Protein AF-A0A7V9IVU6-F1 (afdb_monomer_lite)

Foldseek 3Di:
DVVLLVVLVVLLVVLPVVLPPDDDQDSDADDPDDDDDDDPVRVVVSSVSSVVSSVVRVVVVVVLQVQLVVLVVVVVCCQVCVLVVAQDKDFCVSNSHDAGKMWGKDQDPPPVSVVVSRIDIDIDRDDDPDD

Secondary structure (DSSP, 8-state):
-HHHHHHHHHHHHHHHHHHTT--S---------SS-PPPHHHHHHHHHHHHHHHHHHHHHHHHHHHHHHHHHHHHHHHHH-TTTSTT-EEESGGGT-SS--EEEEEETTTHHHHHTT-EEEEEE-------

Radius of gyration: 22.8 Å; chains: 1; bounding box: 40×33×68 Å

Structure (mmCIF, N/CA/C/O backbone):
data_AF-A0A7V9IVU6-F1
#
_entry.id   AF-A0A7V9IVU6-F1
#
loop_
_atom_site.group_PDB
_atom_site.id
_atom_site.type_symbol
_atom_site.label_atom_id
_atom_site.label_alt_id
_atom_site.label_comp_id
_atom_site.label_asym_id
_atom_site.label_entity_id
_atom_site.label_seq_id
_atom_site.pdbx_PDB_ins_code
_atom_site.Cartn_x
_atom_site.Cartn_y
_atom_site.Cartn_z
_atom_site.occupancy
_atom_site.B_iso_or_equiv
_atom_site.auth_seq_id
_atom_site.auth_comp_id
_atom_site.auth_asym_id
_atom_site.auth_atom_id
_atom_site.pdbx_PDB_model_num
ATOM 1 N N . MET A 1 1 ? -13.489 -11.211 26.679 1.00 86.50 1 MET A N 1
ATOM 2 C CA . MET A 1 1 ? -14.085 -10.350 25.628 1.00 86.50 1 MET A CA 1
ATOM 3 C C . MET A 1 1 ? -13.263 -9.085 25.388 1.00 86.50 1 MET A C 1
ATOM 5 O O . MET A 1 1 ? -12.780 -8.919 24.280 1.00 86.50 1 MET A O 1
ATOM 9 N N . LEU A 1 2 ? -13.024 -8.229 26.391 1.00 88.94 2 LEU A N 1
ATOM 10 C CA . LEU A 1 2 ? -12.213 -7.007 26.214 1.00 88.94 2 LEU A CA 1
ATOM 11 C C . LEU A 1 2 ? -10.780 -7.282 25.723 1.00 88.94 2 LEU A C 1
ATOM 13 O O . LEU A 1 2 ? -10.308 -6.605 24.819 1.00 88.94 2 LEU A O 1
ATOM 17 N N . GLU A 1 3 ? -10.129 -8.331 26.234 1.00 93.25 3 GLU A N 1
ATOM 18 C CA . GLU A 1 3 ? -8.807 -8.767 25.749 1.00 93.25 3 GLU A CA 1
ATOM 19 C C . GLU A 1 3 ? -8.805 -9.126 24.255 1.00 93.25 3 GLU A C 1
ATOM 21 O O . GLU A 1 3 ? -7.828 -8.884 23.553 1.00 93.25 3 GLU A O 1
ATOM 26 N N . GLN A 1 4 ? -9.912 -9.678 23.748 1.00 94.56 4 GLN A N 1
ATOM 27 C CA . GLN A 1 4 ? -10.036 -10.035 22.337 1.00 94.56 4 GLN A CA 1
ATOM 28 C C . GLN A 1 4 ? -10.114 -8.788 21.456 1.00 94.56 4 GLN A C 1
ATOM 30 O O . GLN A 1 4 ? -9.463 -8.744 20.416 1.00 94.56 4 GLN A O 1
ATOM 35 N N . ILE A 1 5 ? -10.885 -7.784 21.878 1.00 93.69 5 ILE A N 1
ATOM 36 C CA . ILE A 1 5 ? -10.986 -6.492 21.189 1.00 93.69 5 ILE A CA 1
ATOM 37 C C . ILE A 1 5 ? -9.621 -5.803 21.188 1.00 93.69 5 ILE A C 1
ATOM 39 O O . ILE A 1 5 ? -9.121 -5.472 20.119 1.00 93.69 5 ILE A O 1
ATOM 43 N N . ALA A 1 6 ? -8.967 -5.707 22.351 1.00 93.62 6 ALA A N 1
ATOM 44 C CA . ALA A 1 6 ? -7.643 -5.097 22.472 1.00 93.62 6 ALA A CA 1
ATOM 45 C C . ALA A 1 6 ? -6.601 -5.776 21.566 1.00 93.62 6 ALA A C 1
ATOM 47 O O . ALA A 1 6 ? -5.773 -5.109 20.943 1.00 93.62 6 ALA A O 1
ATOM 48 N N . ARG A 1 7 ? -6.659 -7.109 21.438 1.00 96.56 7 ARG A N 1
ATOM 49 C CA . ARG A 1 7 ? -5.808 -7.848 20.499 1.00 96.56 7 ARG A CA 1
ATOM 50 C C . ARG A 1 7 ? -6.096 -7.467 19.044 1.00 96.56 7 ARG A C 1
ATOM 52 O O . ARG A 1 7 ? -5.153 -7.194 18.310 1.00 96.56 7 ARG A O 1
ATOM 59 N N . LEU A 1 8 ? -7.364 -7.430 18.629 1.00 95.69 8 LEU A N 1
ATOM 60 C CA . LEU A 1 8 ? -7.742 -7.066 17.257 1.00 95.69 8 LEU A CA 1
ATOM 61 C C . LEU A 1 8 ? -7.348 -5.622 16.909 1.00 95.69 8 LEU A C 1
ATOM 63 O O . LEU A 1 8 ? -6.813 -5.380 15.830 1.00 95.69 8 LEU A O 1
ATOM 67 N N . GLU A 1 9 ? -7.548 -4.678 17.829 1.00 94.31 9 GLU A N 1
ATOM 68 C CA . GLU A 1 9 ? -7.113 -3.284 17.668 1.00 94.31 9 GLU A CA 1
ATOM 69 C C . GLU A 1 9 ? -5.590 -3.177 17.534 1.00 94.31 9 GLU A C 1
ATOM 71 O O . GLU A 1 9 ? -5.088 -2.441 16.678 1.00 94.31 9 GLU A O 1
ATOM 76 N N . SER A 1 10 ? -4.846 -3.940 18.343 1.00 95.31 10 SER A N 1
ATOM 77 C CA . SER A 1 10 ? -3.386 -4.002 18.253 1.00 95.31 10 SER A CA 1
ATOM 78 C C . SER A 1 10 ? -2.931 -4.573 16.910 1.00 95.31 10 SER A C 1
ATOM 80 O O . SER A 1 10 ? -2.069 -3.984 16.262 1.00 95.31 10 SER A O 1
ATOM 82 N N . GLU A 1 11 ? -3.540 -5.667 16.446 1.00 96.19 11 GLU A N 1
ATOM 83 C CA . GLU A 1 11 ? -3.229 -6.267 15.144 1.00 96.19 11 GLU A CA 1
ATOM 84 C C . GLU A 1 11 ? -3.516 -5.304 13.984 1.00 96.19 11 GLU A C 1
ATOM 86 O O . GLU A 1 11 ? -2.689 -5.173 13.079 1.00 96.19 11 GLU A O 1
ATOM 91 N N . LEU A 1 12 ? -4.648 -4.593 14.015 1.00 93.56 12 LEU A N 1
ATOM 92 C CA . LEU A 1 12 ? -4.988 -3.599 12.996 1.00 93.56 12 LEU A CA 1
ATOM 93 C C . LEU A 1 12 ? -4.006 -2.418 13.011 1.00 93.56 12 LEU A C 1
ATOM 95 O O . LEU A 1 12 ? -3.545 -1.986 11.954 1.00 93.56 12 LEU A O 1
ATOM 99 N N . SER A 1 13 ? -3.624 -1.946 14.200 1.00 92.69 13 SER A N 1
ATOM 100 C CA . SER A 1 13 ? -2.643 -0.866 14.371 1.00 92.69 13 SER A CA 1
ATOM 101 C C . SER A 1 13 ? -1.248 -1.271 13.882 1.00 92.69 13 SER A C 1
ATOM 103 O O . SER A 1 13 ? -0.581 -0.505 13.190 1.00 92.69 13 SER A O 1
ATOM 105 N N . GLN A 1 14 ? -0.804 -2.493 14.185 1.00 94.81 14 GLN A N 1
ATOM 106 C CA . GLN A 1 14 ? 0.467 -3.033 13.692 1.00 94.81 14 GLN A CA 1
ATOM 107 C C . GLN A 1 14 ? 0.463 -3.181 12.165 1.00 94.81 14 GLN A C 1
ATOM 109 O O . GLN A 1 14 ? 1.454 -2.865 11.497 1.00 94.81 14 GLN A O 1
ATOM 114 N N . LEU A 1 15 ? -0.660 -3.621 11.592 1.00 93.31 15 LEU A N 1
ATOM 115 C CA . LEU A 1 15 ? -0.816 -3.730 10.145 1.00 93.31 15 LEU A CA 1
ATOM 116 C C . LEU A 1 15 ? -0.770 -2.352 9.471 1.00 93.31 15 LEU A C 1
ATOM 118 O O . LEU A 1 15 ? -0.112 -2.192 8.446 1.00 93.31 15 LEU A O 1
ATOM 122 N N . PHE A 1 16 ? -1.391 -1.342 10.076 1.00 91.56 16 PHE A N 1
ATOM 123 C CA . PHE A 1 16 ? -1.295 0.041 9.615 1.00 91.56 16 PHE A CA 1
ATOM 124 C C . PHE A 1 16 ? 0.158 0.541 9.632 1.00 91.56 16 PHE A C 1
ATOM 126 O O . PHE A 1 16 ? 0.677 0.982 8.607 1.00 91.56 16 PHE A O 1
ATOM 133 N N . CYS A 1 17 ? 0.857 0.397 10.761 1.00 92.19 17 CYS A N 1
ATOM 134 C CA . CYS A 1 17 ? 2.243 0.851 10.900 1.00 92.19 17 CYS A CA 1
ATOM 135 C C . CYS A 1 17 ? 3.208 0.166 9.922 1.00 92.19 17 CYS A C 1
ATOM 137 O O . CYS A 1 17 ? 4.144 0.802 9.447 1.00 92.19 17 CYS A O 1
ATOM 139 N N . SER A 1 18 ? 2.995 -1.116 9.610 1.00 89.75 18 SER A N 1
ATOM 140 C CA . SER A 1 18 ? 3.859 -1.862 8.682 1.00 89.75 18 SER A CA 1
ATOM 141 C C . SER A 1 18 ? 3.589 -1.569 7.203 1.00 89.75 18 SER A C 1
ATOM 143 O O . SER A 1 18 ? 4.427 -1.878 6.358 1.00 89.75 18 SER A O 1
ATOM 145 N N . THR A 1 19 ? 2.439 -0.978 6.874 1.00 88.19 19 THR A N 1
ATOM 146 C CA . THR A 1 19 ? 2.028 -0.717 5.485 1.00 88.19 19 THR A CA 1
ATOM 147 C C . THR A 1 19 ? 2.047 0.760 5.118 1.00 88.19 19 THR A C 1
ATOM 149 O O . THR A 1 19 ? 2.097 1.086 3.931 1.00 88.19 19 THR A O 1
ATOM 152 N N . TRP A 1 20 ? 2.064 1.666 6.096 1.00 82.62 20 TRP A N 1
ATOM 153 C CA . TRP A 1 20 ? 2.280 3.090 5.862 1.00 82.62 20 TRP A CA 1
ATOM 154 C C . TRP A 1 20 ? 3.606 3.328 5.110 1.00 82.62 20 TRP A C 1
ATOM 156 O O . TRP A 1 20 ? 4.619 2.730 5.476 1.00 82.62 20 TRP A O 1
ATOM 166 N N . PRO A 1 21 ? 3.659 4.189 4.071 1.00 83.62 21 PRO A N 1
ATOM 167 C CA . PRO A 1 21 ? 2.657 5.168 3.625 1.00 83.62 21 PRO A CA 1
ATOM 168 C C . 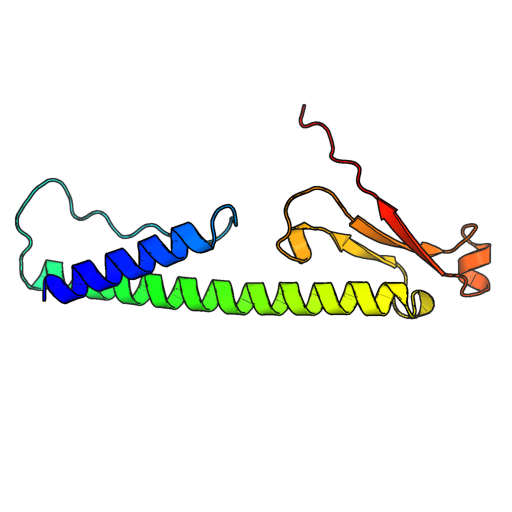PRO A 1 21 ? 1.737 4.703 2.476 1.00 83.62 21 PRO A C 1
ATOM 170 O O . PRO A 1 21 ? 1.203 5.544 1.746 1.00 83.62 21 PRO A O 1
ATOM 173 N N . ARG A 1 22 ? 1.554 3.391 2.259 1.00 81.69 22 ARG A N 1
ATOM 174 C CA . ARG A 1 22 ? 0.727 2.885 1.148 1.00 81.69 22 ARG A CA 1
ATOM 175 C C . ARG A 1 22 ? -0.732 3.356 1.280 1.00 81.69 22 ARG A C 1
ATOM 177 O O . ARG A 1 22 ? -1.346 3.238 2.335 1.00 81.69 22 ARG A O 1
ATOM 184 N N . GLN A 1 23 ? -1.284 3.869 0.181 1.00 80.44 23 GLN A N 1
ATOM 185 C CA . GLN A 1 23 ? -2.630 4.457 0.108 1.00 80.44 23 GLN A CA 1
ATOM 186 C C . GLN A 1 23 ? -3.664 3.472 -0.450 1.00 80.44 23 GLN A C 1
ATOM 188 O O . GLN A 1 23 ? -3.294 2.503 -1.108 1.00 80.44 23 GLN A O 1
ATOM 193 N N . GLY A 1 24 ? -4.959 3.748 -0.266 1.00 80.69 24 GLY A N 1
ATOM 194 C CA . GLY A 1 24 ? -6.050 2.949 -0.851 1.00 80.69 24 GLY A CA 1
ATOM 195 C C . GLY A 1 24 ? -6.504 1.758 -0.004 1.00 80.69 24 GLY A C 1
ATOM 196 O O . GLY A 1 24 ? -7.205 0.887 -0.505 1.00 80.69 24 GLY A O 1
ATOM 197 N N . PHE A 1 25 ? -6.110 1.729 1.268 1.00 84.88 25 PHE A N 1
ATOM 198 C CA . PHE A 1 25 ? -6.647 0.809 2.263 1.00 84.88 25 PHE A CA 1
ATOM 199 C C . PHE A 1 25 ? -7.578 1.570 3.191 1.00 84.88 25 PHE A C 1
ATOM 201 O O . PHE A 1 25 ? -7.318 2.718 3.556 1.00 84.88 25 PHE A O 1
ATOM 208 N N . GLU A 1 26 ? -8.663 0.920 3.568 1.00 85.75 26 GLU A N 1
ATOM 209 C CA . GLU A 1 26 ? -9.641 1.492 4.468 1.00 85.75 26 GLU A CA 1
ATOM 210 C C . GLU A 1 26 ? -9.325 0.974 5.881 1.00 85.75 26 GLU A C 1
ATOM 212 O O . GLU A 1 26 ? -9.221 -0.231 6.109 1.00 85.75 26 GLU A O 1
ATOM 217 N N . TRP A 1 27 ? -9.064 1.897 6.809 1.00 86.06 27 TRP A N 1
ATOM 218 C CA . TRP A 1 27 ? -8.559 1.592 8.159 1.00 86.06 27 TRP A CA 1
ATOM 219 C C . TRP A 1 27 ? -9.556 1.938 9.265 1.00 86.06 27 TRP A C 1
ATOM 221 O O . TRP A 1 27 ? -9.381 1.519 10.405 1.00 86.06 27 TRP A O 1
ATOM 231 N N . SER A 1 28 ? -10.591 2.721 8.952 1.00 85.38 28 SER A N 1
ATOM 232 C CA . SER A 1 28 ? -11.547 3.227 9.936 1.00 85.38 28 SER A CA 1
ATOM 233 C C . SER A 1 28 ? -12.408 2.110 10.512 1.00 85.38 28 SER A C 1
ATOM 235 O O . SER A 1 28 ? -12.850 1.221 9.796 1.00 85.38 28 SER A O 1
ATOM 237 N N . VAL A 1 29 ? -12.682 2.172 11.802 1.00 83.81 29 VAL A N 1
ATOM 238 C CA . VAL A 1 29 ? -13.661 1.316 12.480 1.00 83.81 29 VAL A CA 1
ATOM 239 C C . VAL A 1 29 ? -14.758 2.246 12.980 1.00 83.81 29 VAL A C 1
ATOM 241 O O . VAL A 1 29 ? -14.483 3.414 13.283 1.00 83.81 29 VAL A O 1
ATOM 244 N N . SER A 1 30 ? -16.005 1.785 13.011 1.00 82.44 30 SER A N 1
ATOM 245 C CA . SER A 1 30 ? -17.130 2.657 13.354 1.00 82.44 30 SER A CA 1
ATOM 246 C C . SER A 1 30 ? -16.991 3.198 14.782 1.00 82.44 30 SER A C 1
ATOM 248 O O . SER A 1 30 ? -16.951 2.434 15.748 1.00 82.44 30 SER A O 1
ATOM 250 N N . SER A 1 31 ? -16.955 4.527 14.939 1.00 77.88 31 SER A N 1
ATOM 251 C CA . SER A 1 31 ? -16.963 5.158 16.265 1.00 77.88 31 SER A CA 1
ATOM 252 C C . SER A 1 31 ? -18.323 4.955 16.937 1.00 77.88 31 SER A C 1
ATOM 254 O O . SER A 1 31 ? -19.362 5.239 16.342 1.00 77.88 31 SER A O 1
ATOM 256 N N . ARG A 1 32 ? -18.335 4.480 18.189 1.00 78.06 32 ARG A N 1
ATOM 257 C CA . ARG A 1 32 ? -19.570 4.173 18.947 1.00 78.06 32 ARG A CA 1
ATOM 258 C C . ARG A 1 32 ? -19.958 5.247 19.973 1.00 78.06 32 ARG A C 1
ATOM 260 O O . ARG A 1 32 ? -20.733 4.983 20.900 1.00 78.06 32 ARG A O 1
ATOM 267 N N . GLY A 1 33 ? -19.462 6.469 19.774 1.00 76.94 33 GLY A N 1
ATOM 268 C CA . GLY A 1 33 ? -19.726 7.634 20.620 1.00 76.94 33 GLY A CA 1
ATOM 269 C C . GLY A 1 33 ? -18.621 7.908 21.644 1.00 76.94 33 GLY A C 1
ATOM 270 O O . GLY A 1 33 ? -17.557 7.298 21.607 1.00 76.94 33 GLY A O 1
ATOM 271 N N . GLY A 1 34 ? -18.867 8.877 22.530 1.00 81.19 34 GLY A N 1
ATOM 272 C CA . GLY A 1 34 ? -17.894 9.346 23.524 1.00 81.19 34 GLY A CA 1
ATOM 273 C C . GLY A 1 34 ? -17.571 8.339 24.642 1.00 81.19 34 GLY A C 1
ATOM 274 O O . GLY A 1 34 ? -18.070 7.214 24.628 1.00 81.19 34 GLY A O 1
ATOM 275 N N . PRO A 1 35 ? -16.758 8.742 25.638 1.00 83.50 35 PRO A N 1
ATOM 276 C CA . PRO A 1 35 ? -16.274 7.860 26.700 1.00 83.50 35 PRO A CA 1
ATOM 277 C C . PRO A 1 35 ? -17.426 7.297 27.545 1.00 83.50 35 PRO A C 1
ATOM 279 O O . PRO A 1 35 ? -17.992 7.992 28.388 1.00 83.50 35 PRO A O 1
ATOM 282 N N . ARG A 1 36 ? -17.785 6.032 27.316 1.00 88.25 36 ARG A N 1
ATOM 283 C CA . ARG A 1 36 ? -18.817 5.311 28.072 1.00 88.25 36 ARG A CA 1
ATOM 284 C C . ARG A 1 36 ? -18.522 3.820 28.110 1.00 88.25 36 ARG A C 1
ATOM 286 O O . ARG A 1 36 ? -17.815 3.293 27.255 1.00 88.25 36 ARG A O 1
ATOM 293 N N . VAL A 1 37 ? -19.118 3.133 29.078 1.00 88.25 37 VAL A N 1
ATOM 294 C CA . VAL A 1 37 ? -19.104 1.670 29.114 1.00 88.25 37 VAL A CA 1
ATOM 295 C C . VAL A 1 37 ? -20.066 1.146 28.048 1.00 88.25 37 VAL A C 1
ATOM 297 O O . VAL A 1 37 ? -21.213 1.588 27.968 1.00 88.25 37 VAL A O 1
ATOM 300 N N . LEU A 1 38 ? -19.583 0.226 27.217 1.00 88.88 38 LEU A N 1
ATOM 301 C CA . LEU A 1 38 ? -20.383 -0.439 26.193 1.00 88.88 38 LEU A CA 1
ATOM 302 C C . LEU A 1 38 ? -21.152 -1.618 26.796 1.00 88.88 38 LEU A C 1
ATOM 304 O O . LEU A 1 38 ? -20.649 -2.332 27.665 1.00 88.88 38 LEU A O 1
ATOM 308 N N . SER A 1 39 ? -22.367 -1.837 26.303 1.00 91.88 39 SER A N 1
ATOM 309 C CA . SER A 1 39 ? -23.117 -3.065 26.560 1.00 91.88 39 SER A CA 1
ATOM 310 C C . SER A 1 39 ? -22.449 -4.271 25.889 1.00 91.88 39 SER A C 1
ATOM 312 O O . SER A 1 39 ? -21.641 -4.127 24.970 1.00 91.88 39 SER A O 1
ATOM 314 N N . LEU A 1 40 ? -22.813 -5.484 26.314 1.00 93.69 40 LEU A N 1
ATOM 315 C CA . LEU A 1 40 ? -22.276 -6.713 25.722 1.00 93.69 40 LEU A CA 1
ATOM 316 C C . LEU A 1 40 ? -22.524 -6.785 24.205 1.00 93.69 40 LEU A C 1
ATOM 318 O O . LEU A 1 40 ? -21.594 -7.066 23.457 1.00 93.69 40 LEU A O 1
ATOM 322 N N . ALA A 1 41 ? -23.735 -6.450 23.753 1.00 92.88 41 ALA A N 1
ATOM 323 C CA . ALA A 1 41 ? -24.082 -6.443 22.332 1.00 92.88 41 ALA A CA 1
ATOM 324 C C . ALA A 1 41 ? -23.245 -5.428 21.530 1.00 92.88 41 ALA A C 1
ATOM 326 O O . ALA A 1 41 ? -22.840 -5.692 20.401 1.00 92.88 41 ALA A O 1
ATOM 327 N N . GLU A 1 42 ? -22.939 -4.267 22.117 1.00 92.88 42 GLU A N 1
ATOM 328 C CA . GLU A 1 42 ? -22.065 -3.275 21.482 1.00 92.88 42 GLU A CA 1
ATOM 329 C C . GLU A 1 42 ? -20.609 -3.746 21.407 1.00 92.88 42 GLU A C 1
ATOM 331 O O . GLU A 1 42 ? -19.941 -3.469 20.412 1.00 92.88 42 GLU A O 1
ATOM 336 N N . LEU A 1 43 ? -20.126 -4.470 22.423 1.00 93.19 43 LEU A N 1
ATOM 337 C CA . LEU A 1 43 ? -18.791 -5.075 22.418 1.00 93.19 43 LEU A CA 1
ATOM 338 C C . LEU A 1 43 ? -18.672 -6.188 21.374 1.00 93.19 43 LEU A C 1
ATOM 340 O O . LEU A 1 43 ? -17.654 -6.276 20.692 1.00 93.19 43 LEU A O 1
ATOM 344 N N . GLU A 1 44 ? -19.693 -7.030 21.230 1.00 94.56 44 GLU A N 1
ATOM 345 C CA . GLU A 1 44 ? -19.735 -8.071 20.195 1.00 94.56 44 GLU A CA 1
ATOM 346 C C . GLU A 1 44 ? -19.730 -7.463 18.800 1.00 94.56 44 GLU A C 1
ATOM 348 O O . GLU A 1 44 ? -18.887 -7.815 17.980 1.00 94.56 44 GLU A O 1
ATOM 353 N N . ALA A 1 45 ? -20.576 -6.463 18.570 1.00 93.06 45 ALA A N 1
ATOM 354 C CA . ALA A 1 45 ? -20.602 -5.772 17.294 1.00 93.06 45 ALA A CA 1
ATOM 355 C C . ALA A 1 45 ? -19.284 -5.023 17.005 1.00 93.06 45 ALA A C 1
ATOM 357 O O . ALA A 1 45 ? -18.896 -4.904 15.846 1.00 93.06 45 ALA A O 1
ATOM 358 N N . LEU A 1 46 ? -18.584 -4.503 18.024 1.00 93.12 46 LEU A N 1
ATOM 359 C CA . LEU A 1 46 ? -17.256 -3.897 17.852 1.00 93.12 46 LEU A CA 1
ATOM 360 C C . LEU A 1 46 ? -16.198 -4.946 17.494 1.00 93.12 46 LEU A C 1
ATOM 362 O O . LEU A 1 46 ? -15.382 -4.717 16.606 1.00 93.12 46 LEU A O 1
ATOM 366 N N . ARG A 1 47 ? -16.216 -6.099 18.169 1.00 93.75 47 ARG A N 1
ATOM 367 C CA . ARG A 1 47 ? -15.334 -7.224 17.840 1.00 93.75 47 ARG A CA 1
ATOM 368 C C . ARG A 1 47 ? -15.530 -7.655 16.388 1.00 93.75 47 ARG A C 1
ATOM 370 O O . ARG A 1 47 ? -14.537 -7.883 15.704 1.00 93.75 47 ARG A O 1
ATOM 377 N N . ASP A 1 48 ? -16.775 -7.775 15.944 1.00 95.19 48 ASP A N 1
ATOM 378 C CA . ASP A 1 48 ? -17.091 -8.244 14.596 1.00 95.19 48 ASP A CA 1
ATOM 379 C C . ASP A 1 48 ? -16.663 -7.214 13.538 1.00 95.19 48 ASP A C 1
ATOM 381 O O . ASP A 1 48 ? -15.980 -7.586 12.589 1.00 95.19 48 ASP A O 1
ATOM 385 N N . ASP A 1 49 ? -16.907 -5.916 13.767 1.00 94.56 49 ASP A N 1
ATOM 386 C CA . ASP A 1 49 ? -16.423 -4.827 12.895 1.00 94.56 49 ASP A CA 1
ATOM 387 C C . ASP A 1 49 ? -14.884 -4.830 12.776 1.00 94.56 49 ASP A C 1
ATOM 389 O O . ASP A 1 49 ? -14.324 -4.741 11.683 1.00 94.56 49 ASP A O 1
ATOM 393 N N . LEU A 1 50 ? -14.175 -5.019 13.896 1.00 94.62 50 LEU A N 1
ATOM 394 C CA . LEU A 1 50 ? -12.712 -5.128 13.910 1.00 94.62 50 LEU A CA 1
ATOM 395 C C . LEU A 1 50 ? -12.203 -6.369 13.168 1.00 94.62 50 LEU A C 1
ATOM 397 O O . LEU A 1 50 ? -11.218 -6.286 12.430 1.00 94.62 50 LEU A O 1
ATOM 401 N N . ALA A 1 51 ? -12.840 -7.521 13.379 1.00 95.31 51 ALA A N 1
ATOM 402 C CA . ALA A 1 51 ? -12.458 -8.771 12.733 1.00 95.31 51 ALA A CA 1
ATOM 403 C C . ALA A 1 51 ? -12.674 -8.698 11.215 1.00 95.31 51 ALA A C 1
ATOM 405 O O . ALA A 1 51 ? -11.774 -9.055 10.445 1.00 95.31 51 ALA A O 1
ATOM 406 N N . ASP A 1 52 ? -13.820 -8.165 10.791 1.00 95.19 52 ASP A N 1
ATOM 407 C CA . ASP A 1 52 ? -14.146 -7.951 9.387 1.00 95.19 52 ASP A CA 1
ATOM 408 C C . ASP A 1 52 ? -13.157 -6.980 8.751 1.00 95.19 52 ASP A C 1
ATOM 410 O O . ASP A 1 52 ? -12.529 -7.326 7.744 1.00 95.19 52 ASP A O 1
ATOM 414 N N . ARG A 1 53 ? -12.917 -5.822 9.378 1.00 94.81 53 ARG A N 1
ATOM 415 C CA . ARG A 1 53 ? -11.948 -4.834 8.894 1.00 94.81 53 ARG A CA 1
ATOM 416 C C . ARG A 1 53 ? -10.555 -5.437 8.731 1.00 94.81 53 ARG A C 1
ATOM 418 O O . ARG A 1 53 ? -9.947 -5.302 7.671 1.00 94.81 53 ARG A O 1
ATOM 425 N N . LEU A 1 54 ? -10.053 -6.138 9.744 1.00 94.50 54 LEU A N 1
ATOM 426 C CA . LEU A 1 54 ? -8.731 -6.757 9.696 1.00 94.50 54 LEU A CA 1
ATOM 427 C C . LEU A 1 54 ? -8.625 -7.802 8.575 1.00 94.50 54 LEU A C 1
ATOM 429 O O . LEU A 1 54 ? -7.612 -7.856 7.874 1.00 94.50 54 LEU A O 1
ATOM 433 N N . SER A 1 55 ? -9.665 -8.619 8.383 1.00 94.62 55 SER A N 1
ATOM 434 C CA . SER A 1 55 ? -9.698 -9.632 7.323 1.00 94.62 55 SER A CA 1
ATOM 435 C C . SER A 1 55 ? -9.693 -9.006 5.923 1.00 94.62 55 SER A C 1
ATOM 437 O O . SER A 1 55 ? -8.913 -9.424 5.062 1.00 94.62 55 SER A O 1
ATOM 439 N N . GLN A 1 56 ? -10.496 -7.959 5.712 1.00 94.00 56 GLN A N 1
ATOM 440 C CA . GLN A 1 56 ? -10.591 -7.237 4.445 1.00 94.0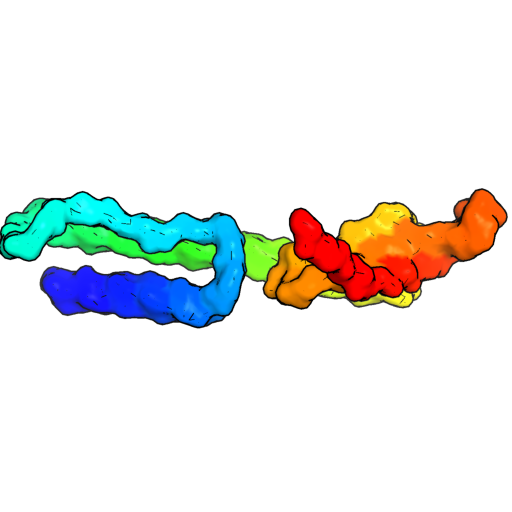0 56 GLN A CA 1
ATOM 441 C C . GLN A 1 56 ? -9.270 -6.549 4.106 1.00 94.00 56 GLN A C 1
ATOM 443 O O . GLN A 1 56 ? -8.765 -6.694 2.991 1.00 94.00 56 GLN A O 1
ATOM 448 N N . THR A 1 57 ? -8.660 -5.867 5.077 1.00 92.94 57 THR A N 1
ATOM 449 C CA . THR A 1 57 ? -7.384 -5.182 4.872 1.00 92.94 57 THR A CA 1
ATOM 450 C C . THR A 1 57 ? -6.257 -6.168 4.571 1.00 92.94 57 THR A C 1
ATOM 452 O O . THR A 1 57 ? -5.497 -5.951 3.628 1.00 92.94 57 THR A O 1
ATOM 455 N N . ARG A 1 58 ? -6.175 -7.297 5.292 1.00 93.62 58 ARG A N 1
ATOM 456 C CA . ARG A 1 58 ? -5.203 -8.367 4.991 1.00 93.62 58 ARG A CA 1
ATOM 457 C C . ARG A 1 58 ? -5.377 -8.915 3.575 1.00 93.62 58 ARG A C 1
ATOM 459 O O . ARG A 1 58 ? -4.385 -9.099 2.872 1.00 93.62 58 ARG A O 1
ATOM 466 N N . ARG A 1 59 ? -6.620 -9.143 3.144 1.00 93.62 59 ARG A N 1
ATOM 467 C CA . ARG A 1 59 ? -6.920 -9.617 1.788 1.00 93.62 59 ARG A CA 1
ATOM 468 C C . ARG A 1 59 ? -6.478 -8.611 0.728 1.00 93.62 59 ARG A C 1
ATOM 470 O O . ARG A 1 59 ? -5.720 -8.972 -0.164 1.00 93.62 59 ARG A O 1
ATOM 477 N N . SER A 1 60 ? -6.868 -7.347 0.878 1.00 91.62 60 SER A N 1
ATOM 478 C CA . SER A 1 60 ? -6.496 -6.278 -0.054 1.00 91.62 60 SER A CA 1
ATOM 479 C C . SER A 1 60 ? -4.977 -6.089 -0.143 1.00 91.62 60 SER A C 1
ATOM 481 O O . SER A 1 60 ? -4.436 -5.914 -1.235 1.00 91.62 60 SER A O 1
ATOM 483 N N . LEU A 1 61 ? -4.263 -6.191 0.983 1.00 91.31 61 LEU A N 1
ATOM 484 C CA . LEU A 1 61 ? -2.798 -6.154 1.004 1.00 91.31 61 LEU A CA 1
ATOM 485 C C . LEU A 1 61 ? -2.174 -7.339 0.272 1.00 91.31 61 LEU A C 1
ATOM 487 O O . LEU A 1 61 ? -1.218 -7.147 -0.478 1.00 91.31 61 LEU A O 1
ATOM 491 N N . SER A 1 62 ? -2.703 -8.545 0.475 1.00 91.62 62 SER A N 1
ATOM 492 C CA . SER A 1 62 ? -2.240 -9.746 -0.223 1.00 91.62 62 SER A CA 1
ATOM 493 C C . SER A 1 62 ? -2.438 -9.616 -1.734 1.00 91.62 62 SER A C 1
ATOM 495 O O . SER A 1 62 ? -1.491 -9.814 -2.494 1.00 91.62 62 SER A O 1
ATOM 497 N N . ASP A 1 63 ? -3.636 -9.219 -2.166 1.00 91.62 63 ASP A N 1
ATOM 498 C CA . ASP A 1 63 ? -3.972 -9.048 -3.582 1.00 91.62 63 ASP A CA 1
ATOM 499 C C . ASP A 1 63 ? -3.078 -7.987 -4.236 1.00 91.62 63 ASP A C 1
ATOM 501 O O . ASP A 1 63 ? -2.534 -8.193 -5.323 1.00 91.62 63 ASP A O 1
ATOM 505 N N . ARG A 1 64 ? -2.845 -6.867 -3.542 1.00 89.69 64 ARG A N 1
ATOM 506 C CA . ARG A 1 64 ? -1.964 -5.810 -4.040 1.00 89.69 64 ARG A CA 1
ATOM 507 C C . ARG A 1 64 ? -0.508 -6.257 -4.106 1.00 89.69 64 ARG A C 1
ATOM 509 O O . ARG A 1 64 ? 0.140 -6.038 -5.122 1.00 89.69 64 ARG A O 1
ATOM 516 N N . THR A 1 65 ? -0.009 -6.924 -3.067 1.00 90.25 65 THR A N 1
ATOM 517 C CA . THR A 1 65 ? 1.368 -7.446 -3.036 1.00 90.25 65 THR A CA 1
ATOM 518 C C . THR A 1 65 ? 1.601 -8.439 -4.170 1.00 90.25 65 THR A C 1
ATOM 520 O O . THR A 1 65 ? 2.668 -8.435 -4.780 1.00 90.25 65 THR A O 1
ATOM 523 N N . TYR A 1 66 ? 0.594 -9.253 -4.499 1.00 92.69 66 TYR A N 1
ATOM 524 C CA . TYR A 1 66 ? 0.657 -10.164 -5.634 1.00 92.69 66 TYR A CA 1
ATOM 525 C C . TYR A 1 66 ? 0.826 -9.410 -6.961 1.00 92.69 66 TYR A C 1
ATOM 527 O O . TYR A 1 66 ? 1.736 -9.725 -7.725 1.00 92.69 66 TYR A O 1
ATOM 535 N N . VAL A 1 67 ? 0.006 -8.386 -7.221 1.00 92.50 67 VAL A N 1
ATOM 536 C CA . VAL A 1 67 ? 0.115 -7.563 -8.441 1.00 92.50 67 VAL A CA 1
ATOM 537 C C . VAL A 1 67 ? 1.457 -6.826 -8.503 1.00 92.50 67 VAL A C 1
ATOM 539 O O . VAL A 1 67 ? 2.103 -6.816 -9.551 1.00 92.50 67 VAL A O 1
ATOM 542 N N . GLU A 1 68 ? 1.912 -6.265 -7.381 1.00 93.38 68 GLU A N 1
ATOM 543 C CA . GLU A 1 68 ? 3.214 -5.599 -7.274 1.00 93.38 68 GLU A CA 1
ATOM 544 C C . GLU A 1 68 ? 4.367 -6.558 -7.621 1.00 93.38 68 GLU A C 1
ATOM 546 O O . GLU A 1 68 ? 5.264 -6.194 -8.381 1.00 93.38 68 GLU A O 1
ATOM 551 N N . ASP A 1 69 ? 4.333 -7.799 -7.123 1.00 93.44 69 ASP A N 1
ATOM 552 C CA . ASP A 1 69 ? 5.345 -8.818 -7.427 1.00 93.44 69 ASP A CA 1
ATOM 553 C 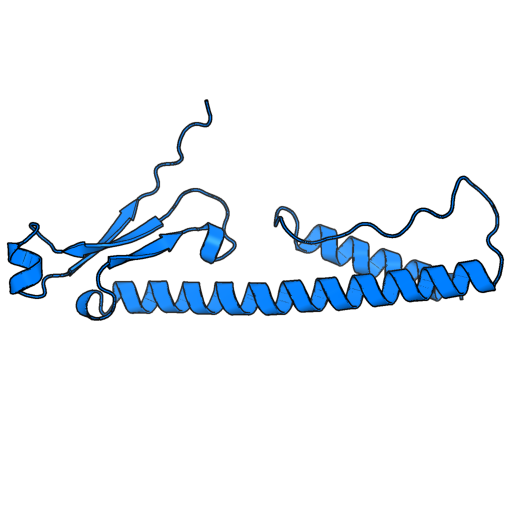C . ASP A 1 69 ? 5.324 -9.238 -8.903 1.00 93.44 69 ASP A C 1
ATOM 555 O O . ASP A 1 69 ? 6.376 -9.339 -9.538 1.00 93.44 69 ASP A O 1
ATOM 559 N N . GLN A 1 70 ? 4.134 -9.404 -9.492 1.00 94.50 70 GLN A N 1
ATOM 560 C CA . GLN A 1 70 ? 4.003 -9.660 -10.930 1.00 94.50 70 GLN A CA 1
ATOM 561 C C . GLN A 1 70 ? 4.604 -8.521 -11.761 1.00 94.50 70 GLN A C 1
ATOM 563 O O . GLN A 1 70 ? 5.290 -8.771 -12.753 1.00 94.50 70 GLN A O 1
ATOM 568 N N . ASN A 1 71 ? 4.408 -7.268 -11.346 1.00 93.81 71 ASN A N 1
ATOM 569 C CA . ASN A 1 71 ? 4.983 -6.115 -12.031 1.00 93.81 71 ASN A CA 1
ATOM 570 C C . ASN A 1 71 ? 6.509 -6.033 -11.874 1.00 93.81 71 ASN A C 1
ATOM 572 O O . ASN A 1 71 ? 7.184 -5.686 -12.845 1.00 93.81 71 ASN A O 1
ATOM 576 N N . ARG A 1 72 ? 7.077 -6.416 -10.719 1.00 93.94 72 ARG A N 1
ATOM 577 C CA . ARG A 1 72 ? 8.542 -6.529 -10.558 1.00 93.94 72 ARG A CA 1
ATOM 578 C C . ARG A 1 72 ? 9.127 -7.556 -11.523 1.00 93.94 72 ARG A C 1
ATOM 580 O O . ARG A 1 72 ? 10.030 -7.220 -12.286 1.00 93.94 72 ARG A O 1
ATOM 587 N N . ARG A 1 73 ? 8.539 -8.755 -11.587 1.00 95.12 73 ARG A N 1
ATOM 588 C CA . ARG A 1 73 ? 8.938 -9.793 -12.557 1.00 95.12 73 ARG A CA 1
ATOM 589 C C . ARG A 1 73 ? 8.804 -9.301 -13.996 1.00 95.12 73 ARG A C 1
ATOM 591 O O . ARG A 1 73 ? 9.683 -9.524 -14.818 1.00 95.12 73 ARG A O 1
ATOM 598 N N . ARG A 1 74 ? 7.733 -8.562 -14.301 1.00 94.25 74 ARG A N 1
ATOM 599 C CA . ARG A 1 74 ? 7.522 -7.972 -15.628 1.00 94.25 74 ARG A CA 1
ATOM 600 C C . ARG A 1 74 ? 8.624 -6.984 -16.008 1.00 94.25 74 ARG A C 1
ATOM 602 O O . ARG A 1 74 ? 9.037 -6.978 -17.164 1.00 94.25 74 ARG A O 1
ATOM 609 N N . ILE A 1 75 ? 9.110 -6.165 -15.072 1.00 94.25 75 ILE A N 1
ATOM 610 C CA . ILE A 1 75 ? 10.251 -5.266 -15.311 1.00 94.25 75 ILE A CA 1
ATOM 611 C C . ILE A 1 75 ? 11.506 -6.075 -15.651 1.00 94.25 75 ILE A C 1
ATOM 613 O O . ILE A 1 75 ? 12.217 -5.719 -16.590 1.00 94.25 75 ILE A O 1
ATOM 617 N N . GLU A 1 76 ? 11.768 -7.163 -14.927 1.00 95.00 76 GLU A N 1
ATOM 618 C CA . GLU A 1 76 ? 12.907 -8.046 -15.200 1.00 95.00 76 GLU A CA 1
ATOM 619 C C . GLU A 1 76 ? 12.818 -8.643 -16.611 1.00 95.00 76 GLU A C 1
ATOM 621 O O . GLU A 1 76 ? 13.770 -8.526 -17.385 1.00 95.00 76 GLU A O 1
ATOM 626 N N . THR A 1 77 ? 11.656 -9.177 -17.005 1.00 96.00 77 THR A N 1
ATOM 627 C CA . THR A 1 77 ? 11.456 -9.711 -18.363 1.00 96.00 77 THR A CA 1
ATOM 628 C C . THR A 1 77 ? 11.562 -8.620 -19.430 1.00 96.00 77 THR A C 1
ATOM 630 O O . THR A 1 77 ? 12.195 -8.829 -20.459 1.00 96.00 77 THR A O 1
ATOM 633 N N . MET A 1 78 ? 11.045 -7.411 -19.178 1.00 94.50 78 MET A N 1
ATOM 634 C CA . MET A 1 78 ? 11.213 -6.262 -20.081 1.00 94.50 78 MET A CA 1
ATOM 635 C C . MET A 1 78 ? 12.685 -5.911 -20.327 1.00 94.50 78 MET A C 1
ATOM 637 O O . MET A 1 78 ? 13.027 -5.476 -21.426 1.00 94.50 78 MET A O 1
ATOM 641 N N . LEU A 1 79 ? 13.544 -6.039 -19.311 1.00 92.69 79 LEU A N 1
ATOM 642 C CA . LEU A 1 79 ? 14.973 -5.739 -19.422 1.00 92.69 79 LEU A CA 1
ATOM 643 C C . LEU A 1 79 ? 15.732 -6.801 -20.225 1.00 92.69 79 LEU A C 1
ATOM 645 O O . LEU A 1 79 ? 16.679 -6.443 -20.926 1.00 92.69 79 LEU A O 1
ATOM 649 N N . LEU A 1 80 ? 15.315 -8.067 -20.138 1.00 94.62 80 LEU A N 1
ATOM 650 C CA . LEU A 1 80 ? 15.911 -9.183 -20.878 1.00 94.62 80 LEU A CA 1
ATOM 651 C C . LEU A 1 80 ? 15.414 -9.240 -22.331 1.00 94.62 80 LEU A C 1
ATOM 653 O O . LEU A 1 80 ? 16.218 -9.347 -23.254 1.00 94.62 80 LEU A O 1
ATOM 657 N N . GLU A 1 81 ? 14.099 -9.127 -22.529 1.00 92.94 81 GLU A N 1
ATOM 658 C CA . GLU A 1 81 ? 13.405 -9.376 -23.801 1.00 92.94 81 GLU A CA 1
ATOM 659 C C . GLU A 1 81 ? 12.462 -8.207 -24.154 1.00 92.94 81 GLU A C 1
ATOM 661 O O . GLU A 1 81 ? 11.231 -8.337 -24.177 1.00 92.94 81 GLU A O 1
ATOM 666 N N . PRO A 1 82 ? 13.005 -7.003 -24.417 1.00 91.50 82 PRO A N 1
ATOM 667 C CA . PRO A 1 82 ? 12.193 -5.809 -24.645 1.00 91.50 82 PRO A CA 1
ATOM 668 C C . PRO A 1 82 ? 11.288 -5.914 -25.883 1.00 91.50 82 PRO A C 1
ATOM 670 O O . PRO A 1 82 ? 10.245 -5.267 -25.944 1.00 91.50 82 PRO A O 1
ATOM 673 N N . ASP A 1 83 ? 11.648 -6.717 -26.877 1.00 91.69 83 ASP A N 1
ATOM 674 C CA . ASP A 1 83 ? 10.891 -6.917 -28.115 1.00 91.69 83 ASP A CA 1
ATOM 675 C C . ASP A 1 83 ? 9.575 -7.689 -27.925 1.00 91.69 83 ASP A C 1
ATOM 677 O O . ASP A 1 83 ? 8.639 -7.512 -28.716 1.00 91.69 83 ASP A O 1
ATOM 681 N N . GLN A 1 84 ? 9.460 -8.471 -26.850 1.00 92.50 84 GLN A N 1
ATOM 682 C CA . GLN A 1 84 ? 8.217 -9.135 -26.446 1.00 92.50 84 GLN A CA 1
ATOM 683 C C . GLN A 1 84 ? 7.285 -8.202 -25.657 1.00 92.50 84 GLN A C 1
ATOM 685 O O . GLN A 1 84 ? 6.072 -8.405 -25.619 1.00 92.50 84 GLN A O 1
ATOM 690 N N . HIS A 1 85 ? 7.822 -7.114 -25.097 1.00 91.50 85 HIS A N 1
ATOM 691 C CA . HIS A 1 85 ? 7.097 -6.165 -24.247 1.00 91.50 85 HIS A CA 1
ATOM 692 C C . HIS A 1 85 ? 6.937 -4.780 -24.893 1.00 91.50 85 HIS A C 1
ATOM 694 O O . HIS A 1 85 ? 7.076 -3.742 -24.246 1.00 91.50 85 HIS A O 1
ATOM 700 N N . ARG A 1 86 ? 6.619 -4.744 -26.189 1.00 91.00 86 ARG A N 1
ATOM 701 C CA . ARG A 1 86 ? 6.493 -3.512 -26.993 1.00 91.00 86 ARG A CA 1
ATOM 702 C C . ARG A 1 86 ? 5.494 -2.536 -26.370 1.00 91.00 86 ARG A C 1
ATOM 704 O O . ARG A 1 86 ? 4.367 -2.917 -26.070 1.00 91.00 86 ARG A O 1
ATOM 711 N N . TRP A 1 87 ? 5.899 -1.272 -26.222 1.00 91.12 87 TRP A N 1
ATOM 712 C CA . TRP A 1 87 ? 5.079 -0.177 -25.671 1.00 91.12 87 TRP A CA 1
ATOM 713 C C . TRP A 1 87 ? 4.613 -0.353 -24.224 1.00 91.12 87 TRP A C 1
ATOM 715 O O . TRP A 1 87 ? 3.852 0.473 -23.720 1.00 91.12 87 TRP A O 1
ATOM 725 N N . VAL A 1 88 ? 5.079 -1.391 -23.531 1.00 93.88 88 VAL A N 1
ATOM 726 C CA . VAL A 1 88 ? 4.738 -1.596 -22.128 1.00 93.88 88 VAL A CA 1
ATOM 727 C C . VAL A 1 88 ? 5.377 -0.496 -21.288 1.00 93.88 88 VAL A C 1
ATOM 729 O O . VAL A 1 88 ? 6.548 -0.139 -21.474 1.00 93.88 88 VAL A O 1
ATOM 732 N N . ARG A 1 89 ? 4.588 0.022 -20.345 1.00 93.12 89 ARG A N 1
ATOM 733 C CA . ARG A 1 89 ? 5.018 0.965 -19.320 1.00 93.12 89 ARG A CA 1
ATOM 734 C C . ARG A 1 89 ? 4.695 0.395 -17.944 1.00 93.12 89 ARG A C 1
ATOM 736 O O . ARG A 1 89 ? 3.586 -0.082 -17.740 1.00 93.12 89 ARG A O 1
ATOM 743 N N . VAL A 1 90 ? 5.654 0.483 -17.031 1.00 93.38 90 VAL A N 1
ATOM 744 C CA . VAL A 1 90 ? 5.486 0.179 -15.603 1.00 93.38 90 VAL A CA 1
ATOM 745 C C . VAL A 1 90 ? 6.015 1.374 -14.812 1.00 93.38 90 VAL A C 1
ATOM 747 O O . VAL A 1 90 ? 7.030 1.965 -15.194 1.00 93.38 90 VAL A O 1
ATOM 750 N N . SER A 1 91 ? 5.309 1.781 -13.766 1.00 91.50 91 SER A N 1
ATOM 751 C CA . SER A 1 91 ? 5.673 2.865 -12.849 1.00 91.50 91 SER A CA 1
ATOM 752 C C . SER A 1 91 ? 6.071 2.324 -11.472 1.00 91.50 91 SER A C 1
ATOM 754 O O . SER A 1 91 ? 5.843 1.157 -11.165 1.00 91.50 91 SER A O 1
ATOM 756 N N . ASN A 1 92 ? 6.658 3.171 -10.627 1.00 89.19 92 ASN A N 1
ATOM 757 C CA . ASN A 1 92 ? 6.952 2.811 -9.237 1.00 89.19 92 ASN A CA 1
ATOM 758 C C . ASN A 1 92 ? 5.688 2.498 -8.418 1.00 89.19 92 ASN A C 1
ATOM 760 O O . ASN A 1 92 ? 5.702 1.587 -7.591 1.00 89.19 92 ASN A O 1
ATOM 764 N N . GLU A 1 93 ? 4.581 3.191 -8.695 1.00 86.38 93 GLU A N 1
ATOM 765 C CA . GLU A 1 93 ? 3.296 2.946 -8.031 1.00 86.38 93 GLU A CA 1
ATOM 766 C C . GLU A 1 93 ? 2.769 1.533 -8.320 1.00 86.38 93 GLU A C 1
ATOM 768 O O . GLU A 1 93 ? 2.218 0.890 -7.426 1.00 86.38 93 GLU A O 1
ATOM 773 N N . ASP A 1 94 ? 3.025 1.013 -9.527 1.00 86.75 94 ASP A N 1
ATOM 774 C CA . ASP A 1 94 ? 2.620 -0.335 -9.949 1.00 86.75 94 ASP A CA 1
ATOM 775 C C . ASP A 1 94 ? 3.363 -1.456 -9.196 1.00 86.75 94 ASP A C 1
ATOM 777 O O . ASP A 1 94 ? 2.892 -2.594 -9.169 1.00 86.75 94 ASP A O 1
ATOM 781 N N . ILE A 1 95 ? 4.521 -1.158 -8.593 1.00 88.94 95 ILE A N 1
ATOM 782 C CA . ILE A 1 95 ? 5.336 -2.102 -7.800 1.00 88.94 95 ILE A CA 1
ATOM 783 C C . ILE A 1 95 ? 5.335 -1.784 -6.297 1.00 88.94 95 ILE A C 1
ATOM 785 O O . ILE A 1 95 ? 6.052 -2.433 -5.527 1.00 88.94 95 ILE A O 1
ATOM 789 N N . GLY A 1 96 ? 4.537 -0.800 -5.872 1.00 85.38 96 GLY A N 1
ATOM 790 C CA . GLY A 1 96 ? 4.416 -0.390 -4.473 1.00 85.38 96 GLY A CA 1
ATOM 791 C C . GLY A 1 96 ? 5.639 0.353 -3.923 1.00 85.38 96 GLY A C 1
ATOM 792 O O . GLY A 1 96 ? 5.796 0.437 -2.704 1.00 85.38 96 GLY A O 1
ATOM 793 N N . GLU A 1 97 ? 6.511 0.873 -4.792 1.00 85.88 97 GLU A N 1
ATOM 794 C CA . GLU A 1 97 ? 7.662 1.694 -4.406 1.00 85.88 97 GLU A CA 1
ATOM 795 C C . GLU A 1 97 ? 7.308 3.184 -4.445 1.00 85.88 97 GLU A C 1
ATOM 797 O O . GLU A 1 97 ? 6.549 3.645 -5.296 1.00 85.88 97 GLU A O 1
ATOM 802 N N . SER A 1 98 ? 7.892 3.973 -3.542 1.00 78.69 98 SER A N 1
ATOM 803 C CA . SER A 1 98 ? 7.777 5.429 -3.605 1.00 78.69 98 SER A CA 1
ATOM 804 C C . SER A 1 98 ? 8.665 6.008 -4.714 1.00 78.69 98 SER A C 1
ATOM 806 O O . SER A 1 98 ? 9.697 5.446 -5.083 1.00 78.69 98 SER A O 1
ATOM 808 N N . GLY A 1 99 ? 8.268 7.154 -5.268 1.00 81.56 99 GLY A N 1
ATOM 809 C CA . GLY A 1 99 ? 9.035 7.888 -6.278 1.00 81.56 99 GLY A CA 1
ATOM 810 C C . GLY A 1 99 ? 8.449 7.806 -7.686 1.00 81.56 99 GLY A C 1
ATOM 811 O O . GLY A 1 99 ? 7.393 7.233 -7.915 1.00 81.56 99 GLY A O 1
ATOM 812 N N . CYS A 1 100 ? 9.144 8.415 -8.647 1.00 86.44 100 CYS A N 1
ATOM 813 C CA . CYS A 1 100 ? 8.586 8.706 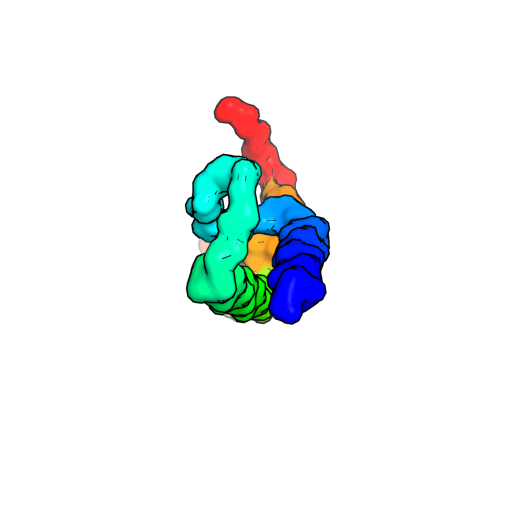-9.974 1.00 86.44 100 CYS A CA 1
ATOM 814 C C . CYS A 1 100 ? 9.302 7.955 -11.102 1.00 86.44 100 CYS A C 1
ATOM 816 O O . CYS A 1 100 ? 9.353 8.416 -12.250 1.00 86.44 100 CYS A O 1
ATOM 818 N N . LYS A 1 101 ? 9.920 6.813 -10.780 1.00 89.94 101 LYS A N 1
ATOM 819 C CA . LYS A 1 101 ? 10.598 5.991 -11.779 1.00 89.94 101 LYS A CA 1
ATOM 820 C C . LYS A 1 101 ? 9.565 5.299 -12.668 1.00 89.94 101 LYS A C 1
ATOM 822 O O . LYS A 1 101 ? 8.532 4.825 -12.207 1.00 89.94 101 LYS A O 1
ATOM 827 N N . HIS A 1 102 ? 9.862 5.269 -13.960 1.00 92.56 102 HIS A N 1
ATOM 828 C CA . HIS A 1 102 ? 9.074 4.571 -14.960 1.00 92.56 102 HIS A CA 1
ATOM 829 C C . HIS A 1 102 ? 9.987 3.803 -15.904 1.00 92.56 102 HIS A C 1
ATOM 831 O O . HIS A 1 102 ? 10.994 4.342 -16.370 1.00 92.56 102 HIS A O 1
ATOM 837 N N . TRP A 1 103 ? 9.586 2.585 -16.239 1.00 93.56 103 TRP A N 1
ATOM 838 C CA . TRP A 1 103 ? 10.176 1.758 -17.280 1.00 93.56 103 TRP A CA 1
ATOM 839 C C . TRP A 1 103 ? 9.251 1.782 -18.481 1.00 93.56 103 TRP A C 1
ATOM 841 O O . TRP A 1 103 ? 8.063 1.502 -18.354 1.00 93.56 103 TRP A O 1
ATOM 851 N N . HIS A 1 104 ? 9.777 2.131 -19.649 1.00 94.56 104 HIS A N 1
ATOM 852 C CA . HIS A 1 104 ? 8.998 2.181 -20.878 1.00 94.56 104 HIS A CA 1
ATOM 853 C C . HIS A 1 104 ? 9.776 1.533 -22.012 1.00 94.56 104 HIS A C 1
ATOM 855 O O . HIS A 1 104 ? 10.859 1.995 -22.371 1.00 94.56 104 HIS A O 1
ATOM 861 N N . VAL A 1 105 ? 9.210 0.497 -22.618 1.00 94.50 105 VAL A N 1
ATOM 862 C CA . VAL A 1 105 ? 9.771 -0.094 -23.831 1.00 94.50 105 VAL A CA 1
ATOM 863 C C . VAL A 1 105 ? 9.445 0.779 -25.041 1.00 94.50 105 VAL A C 1
ATOM 865 O O . VAL A 1 105 ? 8.281 1.005 -25.372 1.00 94.50 105 VAL A O 1
ATOM 868 N N . ARG A 1 106 ? 10.478 1.271 -25.727 1.00 92.81 106 ARG A N 1
ATOM 869 C CA . ARG A 1 106 ? 10.347 2.108 -26.927 1.00 92.81 106 ARG A CA 1
ATOM 870 C C . ARG A 1 106 ? 11.187 1.558 -28.078 1.00 92.81 106 ARG A C 1
ATOM 872 O O . ARG A 1 106 ? 12.245 0.974 -27.826 1.00 92.81 106 ARG A O 1
ATOM 879 N N . PRO A 1 107 ? 10.762 1.780 -29.334 1.00 93.75 107 PRO A N 1
ATOM 880 C CA . PRO A 1 107 ? 11.578 1.421 -30.479 1.0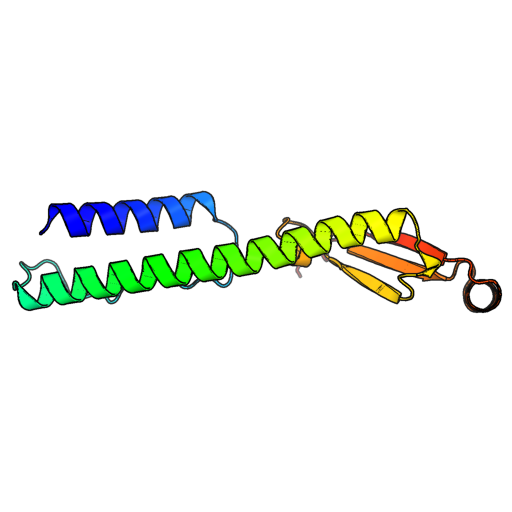0 93.75 107 PRO A CA 1
ATOM 881 C C . PRO A 1 107 ? 12.815 2.324 -30.543 1.00 93.75 107 PRO A C 1
ATOM 883 O O . PRO A 1 107 ? 12.752 3.541 -30.326 1.00 93.75 107 PRO A O 1
ATOM 886 N N . ARG A 1 108 ? 13.962 1.726 -30.843 1.00 88.44 108 ARG A N 1
ATOM 887 C CA . ARG A 1 108 ? 15.224 2.434 -31.045 1.00 88.44 108 ARG A CA 1
ATOM 888 C C . ARG A 1 108 ? 15.179 3.150 -32.398 1.00 88.44 108 ARG A C 1
ATOM 890 O O . ARG A 1 108 ? 14.873 2.536 -33.404 1.00 88.44 108 ARG A O 1
ATOM 897 N N . TRP A 1 109 ? 15.494 4.445 -32.436 1.00 87.75 109 TRP A N 1
ATOM 898 C CA . TRP A 1 109 ? 15.455 5.250 -33.674 1.00 87.75 109 TRP A CA 1
ATOM 899 C C . TRP A 1 109 ? 14.067 5.356 -34.344 1.00 87.75 109 TRP A C 1
ATOM 901 O O . TRP A 1 109 ? 13.966 5.524 -35.557 1.00 87.75 109 TRP A O 1
ATOM 911 N N . GLY A 1 110 ? 12.981 5.297 -33.566 1.00 88.06 110 GLY A N 1
ATOM 912 C CA . GLY A 1 110 ? 11.627 5.544 -34.078 1.00 88.06 110 GLY A CA 1
ATOM 913 C C . GLY A 1 110 ? 11.125 4.434 -35.007 1.00 88.06 110 GLY A C 1
ATOM 914 O O . GLY A 1 110 ? 11.230 3.257 -34.672 1.00 88.06 110 GLY A O 1
ATOM 915 N N . VAL A 1 111 ? 10.563 4.802 -36.165 1.00 88.12 111 VAL A N 1
ATOM 916 C CA . VAL A 1 111 ? 9.898 3.867 -37.100 1.00 88.12 111 VAL A CA 1
ATOM 917 C C . VAL A 1 111 ? 10.847 2.777 -37.613 1.00 88.12 111 VAL A C 1
ATOM 919 O O . VAL A 1 111 ? 10.438 1.627 -37.748 1.00 88.12 111 VAL A O 1
ATOM 922 N N . LEU A 1 112 ? 12.131 3.091 -37.820 1.00 89.56 112 LEU A N 1
ATOM 923 C CA . LEU A 1 112 ? 13.125 2.099 -38.249 1.00 89.56 112 LEU A CA 1
ATOM 924 C C . LEU A 1 112 ? 13.309 0.982 -37.216 1.00 89.56 112 LEU A C 1
ATOM 926 O O . LEU A 1 112 ? 13.365 -0.190 -37.577 1.00 89.56 112 LEU A O 1
ATOM 930 N N . GLY A 1 113 ? 13.335 1.324 -35.926 1.00 87.56 113 GLY A N 1
ATOM 931 C CA . GLY A 1 113 ? 13.394 0.316 -34.869 1.00 87.56 113 GLY A CA 1
ATOM 932 C C . GLY A 1 113 ? 12.139 -0.534 -34.784 1.00 87.56 113 GLY A C 1
ATOM 933 O O . GLY A 1 113 ? 12.236 -1.701 -34.429 1.00 87.56 113 GLY A O 1
ATOM 934 N N . MET A 1 114 ? 10.974 0.008 -35.146 1.00 89.06 114 MET A N 1
ATOM 935 C CA . MET A 1 114 ? 9.744 -0.786 -35.207 1.00 89.06 114 MET A CA 1
ATOM 936 C C . MET A 1 114 ? 9.818 -1.844 -36.309 1.00 89.06 114 MET A C 1
ATOM 938 O O . MET A 1 114 ? 9.433 -2.984 -36.071 1.00 89.06 114 MET A O 1
ATOM 942 N N . LEU A 1 115 ? 10.335 -1.478 -37.486 1.00 88.56 115 LEU A N 1
ATOM 943 C CA . LEU A 1 115 ? 10.475 -2.392 -38.624 1.00 88.56 115 LEU A CA 1
ATOM 944 C C . LEU A 1 115 ? 11.529 -3.477 -38.374 1.00 88.56 115 LEU A C 1
ATOM 946 O O . LEU A 1 115 ? 11.338 -4.620 -38.771 1.00 88.56 115 LEU A O 1
ATOM 950 N N . MET A 1 116 ? 12.617 -3.129 -37.685 1.00 90.12 116 MET A N 1
ATOM 951 C CA . MET A 1 116 ? 13.728 -4.044 -37.400 1.00 90.12 116 MET A CA 1
ATOM 952 C C . MET A 1 116 ? 13.606 -4.767 -36.047 1.00 90.12 116 MET A C 1
ATOM 954 O O . MET A 1 116 ? 14.546 -5.439 -35.628 1.00 90.12 116 MET A O 1
ATOM 958 N N . SER A 1 117 ? 12.482 -4.610 -35.335 1.00 87.19 117 SER A N 1
ATOM 959 C CA . SER A 1 117 ? 12.281 -5.120 -33.968 1.00 87.19 117 SER A CA 1
ATOM 960 C C . SER A 1 117 ? 13.389 -4.715 -32.982 1.00 87.19 117 SER A C 1
ATOM 962 O O . SER A 1 117 ? 13.744 -5.456 -32.069 1.00 87.19 117 SER A O 1
ATOM 964 N N . TRP A 1 118 ? 13.941 -3.513 -33.134 1.00 92.25 118 TRP A N 1
ATOM 965 C CA . TRP A 1 118 ? 14.930 -2.963 -32.213 1.00 92.25 118 TRP A CA 1
ATOM 966 C C . TRP A 1 118 ? 14.235 -2.200 -31.093 1.00 92.25 118 TRP A C 1
ATOM 968 O O . TRP A 1 118 ? 13.859 -1.036 -31.252 1.00 92.25 118 TRP A O 1
ATOM 978 N N . TRP A 1 119 ? 14.105 -2.843 -29.936 1.00 93.12 119 TRP A N 1
ATOM 979 C CA . TRP A 1 119 ? 13.448 -2.289 -28.753 1.00 93.12 119 TRP A CA 1
ATOM 980 C C . TRP A 1 119 ? 14.450 -2.026 -27.628 1.00 93.12 119 TRP A C 1
ATOM 982 O O . TRP A 1 119 ? 15.487 -2.677 -27.519 1.00 93.12 119 TRP A O 1
ATOM 992 N N . ARG A 1 120 ? 14.160 -1.027 -26.792 1.00 93.00 120 ARG A N 1
ATOM 993 C CA . ARG A 1 120 ? 14.954 -0.689 -25.606 1.00 93.00 120 ARG A CA 1
ATOM 994 C C . ARG A 1 120 ? 14.032 -0.268 -24.471 1.00 93.00 120 ARG A C 1
ATOM 996 O O . ARG A 1 120 ? 13.101 0.509 -24.687 1.00 93.00 120 ARG A O 1
ATOM 1003 N N . VAL A 1 121 ? 14.359 -0.686 -23.252 1.00 94.88 121 VAL A N 1
ATOM 1004 C CA . VAL A 1 121 ? 13.760 -0.124 -22.038 1.00 94.88 121 VAL A CA 1
ATOM 1005 C C . VAL A 1 121 ? 14.384 1.236 -21.748 1.00 94.88 121 VAL A C 1
ATOM 1007 O O . VAL A 1 121 ? 15.591 1.364 -21.543 1.00 94.88 121 VAL A O 1
ATOM 1010 N N . ARG A 1 122 ? 13.559 2.278 -21.738 1.00 90.69 122 ARG A N 1
ATOM 1011 C CA . ARG A 1 122 ? 13.926 3.605 -21.255 1.00 90.69 122 ARG A CA 1
ATOM 1012 C C . ARG A 1 122 ? 13.454 3.739 -19.814 1.00 90.69 122 ARG A C 1
ATOM 1014 O O . ARG A 1 122 ? 12.260 3.623 -19.550 1.00 90.69 122 ARG A O 1
ATOM 1021 N N . ILE A 1 123 ? 14.392 4.014 -18.915 1.00 92.19 123 ILE A N 1
ATOM 1022 C CA . ILE A 1 123 ? 14.108 4.319 -17.514 1.00 92.19 123 ILE A CA 1
ATOM 1023 C C . ILE A 1 123 ? 14.100 5.839 -17.368 1.00 92.19 123 ILE A C 1
ATOM 1025 O O . ILE A 1 123 ? 15.061 6.506 -17.751 1.00 92.19 123 ILE A O 1
ATOM 1029 N N . SER A 1 124 ? 13.009 6.400 -16.859 1.00 86.56 124 SER A N 1
ATOM 1030 C CA . SER A 1 124 ? 12.903 7.828 -16.549 1.00 86.56 124 SER A CA 1
ATOM 1031 C C . SER A 1 124 ? 12.590 8.013 -15.075 1.00 86.56 124 SER A C 1
ATOM 1033 O O . SER A 1 124 ? 11.666 7.381 -14.579 1.00 86.56 124 SER A O 1
ATOM 1035 N N . SER A 1 125 ? 13.325 8.891 -14.399 1.00 79.50 125 SER A N 1
ATOM 1036 C CA . SER A 1 125 ? 13.179 9.195 -12.968 1.00 79.50 125 SER A CA 1
ATOM 1037 C C . SER A 1 125 ? 12.721 10.634 -12.704 1.00 79.50 125 SER A C 1
ATOM 1039 O O . SER A 1 125 ? 12.981 11.178 -11.637 1.00 79.50 125 SER A O 1
ATOM 1041 N N . GLY A 1 126 ? 12.081 11.281 -13.682 1.00 73.50 126 GLY A N 1
ATOM 1042 C CA . GLY A 1 126 ? 11.610 12.656 -13.533 1.00 73.50 126 GLY A CA 1
ATOM 1043 C C . GLY A 1 126 ? 10.396 12.707 -12.616 1.00 73.50 126 GLY A C 1
ATOM 1044 O O . GLY A 1 126 ? 9.293 12.408 -13.065 1.00 73.50 126 GLY A O 1
ATOM 1045 N N . CYS A 1 127 ? 10.594 13.083 -11.351 1.00 72.56 127 CYS A N 1
ATOM 1046 C CA . CYS A 1 127 ? 9.477 13.520 -10.530 1.00 72.56 127 CYS A CA 1
ATOM 1047 C C . CYS A 1 127 ? 8.988 14.866 -11.058 1.00 72.56 127 CYS A C 1
ATOM 1049 O O . CYS A 1 127 ? 9.795 15.799 -11.114 1.00 72.56 127 CYS A O 1
ATOM 1051 N N . PRO A 1 128 ? 7.713 14.990 -11.473 1.00 68.81 128 PRO A N 1
ATOM 1052 C CA . PRO A 1 128 ? 7.151 16.311 -11.664 1.00 68.81 128 PRO A CA 1
ATOM 1053 C C . PRO A 1 128 ? 7.253 17.016 -10.310 1.00 68.81 128 PRO A C 1
ATOM 1055 O O . PRO A 1 128 ? 6.768 16.499 -9.304 1.00 68.81 128 PRO A O 1
ATOM 1058 N N . LEU A 1 129 ? 7.959 18.148 -10.263 1.00 57.81 129 LEU A N 1
ATOM 1059 C CA . LEU A 1 129 ? 7.863 19.042 -9.116 1.00 57.81 129 LEU A CA 1
ATOM 1060 C C . LEU A 1 129 ? 6.386 19.419 -9.037 1.00 57.81 129 LEU A C 1
ATOM 1062 O O . LEU A 1 129 ? 5.866 20.016 -9.978 1.00 57.81 129 LEU A O 1
ATOM 1066 N N . ALA A 1 130 ? 5.702 18.963 -7.989 1.00 57.25 130 ALA A N 1
ATOM 1067 C CA . ALA A 1 130 ? 4.333 19.368 -7.732 1.00 57.25 130 ALA A CA 1
ATOM 1068 C C . ALA A 1 130 ? 4.336 20.899 -7.606 1.00 57.25 130 ALA A C 1
ATOM 1070 O O . ALA A 1 130 ? 4.981 21.436 -6.705 1.00 57.25 130 ALA A O 1
ATOM 1071 N N . ILE A 1 131 ? 3.717 21.569 -8.580 1.00 38.53 131 ILE A N 1
ATOM 1072 C CA . ILE A 1 131 ? 3.327 22.980 -8.500 1.00 38.53 131 ILE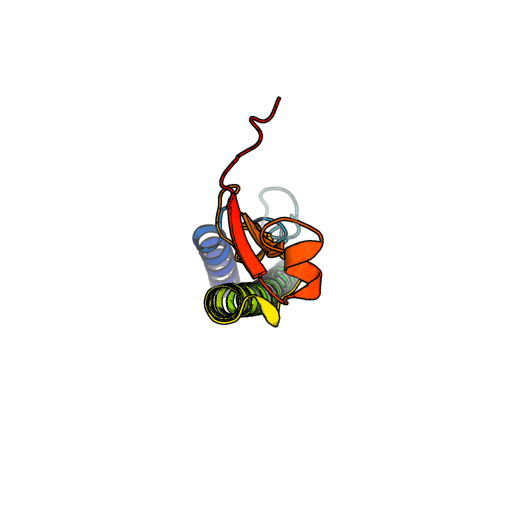 A CA 1
ATOM 1073 C C . ILE A 1 131 ? 1.964 23.014 -7.822 1.00 38.53 131 ILE A C 1
ATOM 1075 O O . ILE A 1 131 ? 1.120 22.170 -8.209 1.00 38.53 131 ILE A O 1
#

Sequence (131 aa):
MLEQIARLESELSQLFCSTWPRQGFEWSVSSRGGPRVLSLAELEALRDDLADRLSQTRRSLSDRTYVEDQNRRRIETMLLEPDQHRWVRVSNEDIGESGCKHWHVRPRWGVLGMLMSWWRVRISSGCPLAI

pLDDT: mean 89.19, std 7.98, range [38.53, 96.56]